Protein AF-A0AAV0KGV8-F1 (afdb_monomer_lite)

Structure (mmCIF, N/CA/C/O backbone):
data_AF-A0AAV0KGV8-F1
#
_entry.id   AF-A0AAV0KGV8-F1
#
loop_
_atom_site.group_PDB
_atom_site.id
_atom_site.type_symbol
_atom_site.label_atom_id
_atom_site.label_alt_id
_atom_site.label_comp_id
_atom_site.label_asym_id
_atom_site.label_entity_id
_atom_site.label_seq_id
_atom_site.pdbx_PDB_ins_code
_atom_site.Cartn_x
_atom_site.Cartn_y
_atom_site.Cartn_z
_atom_site.occupancy
_atom_site.B_iso_or_equiv
_atom_site.auth_seq_id
_atom_site.auth_comp_id
_atom_site.auth_asym_id
_atom_site.auth_atom_id
_atom_site.pdbx_PDB_model_num
ATOM 1 N N . MET A 1 1 ? 7.246 11.632 -24.875 1.00 81.44 1 MET A N 1
ATOM 2 C CA . MET A 1 1 ? 7.591 11.168 -23.512 1.00 81.44 1 MET A CA 1
ATOM 3 C C . MET A 1 1 ? 7.606 9.648 -23.519 1.00 81.44 1 MET A C 1
ATOM 5 O O . MET A 1 1 ? 6.712 9.072 -24.124 1.00 81.44 1 MET A O 1
ATOM 9 N N . GLY A 1 2 ? 8.625 9.015 -22.934 1.00 94.44 2 GLY A N 1
ATOM 10 C CA . GLY A 1 2 ? 8.682 7.555 -22.796 1.00 94.44 2 GLY A CA 1
ATOM 11 C C . GLY A 1 2 ? 7.948 7.089 -21.540 1.00 94.44 2 GLY A C 1
ATOM 12 O O . GLY A 1 2 ? 7.859 7.841 -20.572 1.00 94.44 2 GLY A O 1
ATOM 13 N N . TYR A 1 3 ? 7.427 5.865 -21.552 1.00 95.62 3 TYR A N 1
ATOM 14 C CA . TYR A 1 3 ? 6.849 5.224 -20.372 1.00 95.62 3 TYR A CA 1
ATOM 15 C C . TYR A 1 3 ? 7.228 3.744 -20.337 1.00 95.62 3 TYR A C 1
ATOM 17 O O . TYR A 1 3 ? 7.596 3.159 -21.356 1.00 95.62 3 TYR A O 1
ATOM 25 N N . ILE A 1 4 ? 7.128 3.146 -19.153 1.00 96.44 4 ILE A N 1
ATOM 26 C CA . ILE A 1 4 ? 7.368 1.722 -18.936 1.00 96.44 4 ILE A CA 1
ATOM 27 C C . ILE A 1 4 ? 6.008 1.048 -18.775 1.00 96.44 4 ILE A C 1
ATOM 29 O O . ILE A 1 4 ? 5.217 1.435 -17.914 1.00 96.44 4 ILE A O 1
ATOM 33 N N . LYS A 1 5 ? 5.731 0.034 -19.598 1.00 96.06 5 LYS A N 1
ATOM 34 C CA . LYS A 1 5 ? 4.550 -0.813 -19.431 1.00 96.06 5 LYS A CA 1
ATOM 35 C C . LYS A 1 5 ? 4.868 -1.886 -18.397 1.00 96.06 5 LYS A C 1
ATOM 37 O O . LYS A 1 5 ? 5.646 -2.797 -18.664 1.00 96.06 5 LYS A O 1
ATOM 42 N N . LEU A 1 6 ? 4.280 -1.755 -17.215 1.00 96.75 6 LEU A N 1
ATOM 43 C CA . LEU A 1 6 ? 4.404 -2.762 -16.168 1.00 96.75 6 LEU A CA 1
ATOM 44 C C . LEU A 1 6 ? 3.624 -4.025 -16.555 1.00 96.75 6 LEU A C 1
ATOM 46 O O . LEU A 1 6 ? 2.570 -3.938 -17.187 1.00 96.75 6 LEU A O 1
ATOM 50 N N . ALA A 1 7 ? 4.141 -5.192 -16.166 1.00 97.25 7 ALA A N 1
ATOM 51 C CA . ALA A 1 7 ? 3.453 -6.469 -16.361 1.00 97.25 7 ALA A CA 1
ATOM 52 C C . ALA A 1 7 ? 2.228 -6.613 -15.440 1.00 97.25 7 ALA A C 1
ATOM 54 O O . ALA A 1 7 ? 1.220 -7.185 -15.847 1.00 97.25 7 ALA A O 1
ATOM 55 N N . CYS A 1 8 ? 2.303 -6.040 -14.234 1.00 94.12 8 CYS A N 1
ATOM 56 C CA . CYS A 1 8 ? 1.236 -6.031 -13.237 1.00 94.12 8 CYS A CA 1
ATOM 57 C C . CYS A 1 8 ? 0.946 -4.595 -12.770 1.00 94.12 8 CYS A C 1
ATOM 59 O O . CYS A 1 8 ? 1.863 -3.766 -12.744 1.00 94.12 8 CYS A O 1
ATOM 61 N N . PRO A 1 9 ? -0.305 -4.285 -12.387 1.00 92.00 9 PRO A N 1
ATOM 62 C CA . PRO A 1 9 ? -0.632 -3.000 -11.786 1.00 92.00 9 PRO A CA 1
ATOM 63 C C . PRO A 1 9 ? 0.066 -2.852 -10.428 1.00 92.00 9 PRO A C 1
ATOM 65 O O . PRO A 1 9 ? 0.174 -3.811 -9.668 1.00 92.00 9 PRO A O 1
ATOM 68 N N . VAL A 1 10 ? 0.518 -1.638 -10.119 1.00 91.81 10 VAL A N 1
ATOM 69 C CA . VAL A 1 10 ? 1.130 -1.293 -8.829 1.00 91.81 10 VAL A CA 1
ATOM 70 C C . VAL A 1 10 ? 0.439 -0.071 -8.246 1.00 91.81 10 VAL A C 1
ATOM 72 O O . VAL A 1 10 ? 0.032 0.839 -8.971 1.00 91.81 10 VAL A O 1
ATOM 75 N N . THR A 1 11 ? 0.316 -0.029 -6.925 1.00 91.69 11 THR A N 1
ATOM 76 C CA . THR A 1 11 ? -0.205 1.143 -6.221 1.00 91.69 11 THR A CA 1
ATOM 77 C C . THR A 1 11 ? 0.905 2.143 -5.954 1.00 91.69 11 THR A C 1
ATOM 79 O O . THR A 1 11 ? 2.001 1.784 -5.523 1.00 91.69 11 THR A O 1
ATOM 82 N N . HIS A 1 12 ? 0.608 3.424 -6.131 1.00 91.31 12 HIS A N 1
ATOM 83 C CA . HIS A 1 12 ? 1.561 4.477 -5.826 1.00 91.31 12 HIS A CA 1
ATOM 84 C C . HIS A 1 12 ? 1.568 4.795 -4.319 1.00 91.31 12 HIS A C 1
ATOM 86 O O . HIS A 1 12 ? 0.529 5.113 -3.736 1.00 91.31 12 HIS A O 1
ATOM 92 N N . VAL A 1 13 ? 2.752 4.764 -3.693 1.00 90.12 13 VAL A N 1
ATOM 93 C CA . VAL A 1 13 ? 2.944 4.854 -2.227 1.00 90.12 13 VAL A CA 1
ATOM 94 C C . VAL A 1 13 ? 2.263 6.069 -1.595 1.00 90.12 13 VAL A C 1
ATOM 96 O O . VAL A 1 13 ? 1.677 5.945 -0.523 1.00 90.12 13 VAL A O 1
ATOM 99 N N . TRP A 1 14 ? 2.279 7.233 -2.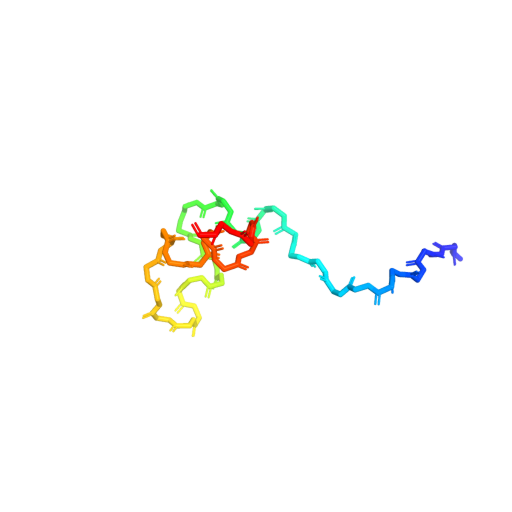252 1.00 90.06 14 TRP A N 1
ATOM 100 C CA . TRP A 1 14 ? 1.643 8.446 -1.715 1.00 90.06 14 TRP A CA 1
ATOM 101 C C . TRP A 1 14 ? 0.137 8.326 -1.473 1.00 90.06 14 TRP A C 1
ATOM 103 O O . TRP A 1 14 ? -0.382 9.015 -0.603 1.00 90.06 14 TRP A O 1
ATOM 113 N N . TYR A 1 15 ? -0.569 7.469 -2.208 1.00 88.81 15 TYR A N 1
ATOM 114 C CA . TYR A 1 15 ? -2.012 7.293 -2.022 1.00 88.81 15 TYR A CA 1
ATOM 115 C C . TYR A 1 15 ? -2.346 6.183 -1.023 1.00 88.81 15 TYR A C 1
ATOM 117 O O . TYR A 1 15 ? -3.464 6.154 -0.510 1.00 88.81 15 TYR A O 1
ATOM 125 N N . LEU A 1 16 ? -1.374 5.311 -0.737 1.00 87.88 16 LEU A N 1
ATOM 126 C CA . LEU A 1 16 ? -1.510 4.184 0.179 1.00 87.88 16 LEU A CA 1
ATOM 127 C C . LEU A 1 16 ? -1.030 4.526 1.599 1.00 87.88 16 LEU A C 1
ATOM 129 O O . LEU A 1 16 ? -1.790 4.366 2.542 1.00 87.88 16 LEU A O 1
ATOM 133 N N . LYS A 1 17 ? 0.189 5.060 1.763 1.00 84.69 17 LYS A N 1
ATOM 134 C CA . LYS A 1 17 ? 0.800 5.321 3.086 1.00 84.69 17 LYS A CA 1
ATOM 135 C C . LYS A 1 17 ? 0.535 6.708 3.675 1.00 84.69 17 LYS A C 1
ATOM 137 O O . LYS A 1 17 ? 0.918 6.974 4.812 1.00 84.69 17 LYS A O 1
ATOM 142 N N . ARG A 1 18 ? -0.074 7.626 2.921 1.00 85.31 18 ARG A N 1
ATOM 143 C CA . ARG A 1 18 ? -0.448 8.945 3.458 1.00 85.31 18 ARG A CA 1
ATOM 144 C C . ARG A 1 18 ? -1.589 8.784 4.462 1.00 85.31 18 ARG A C 1
ATOM 146 O O . ARG A 1 18 ? -2.484 7.982 4.237 1.00 85.31 18 ARG A O 1
ATOM 153 N N . LEU A 1 19 ? -1.575 9.566 5.538 1.00 82.19 19 LEU A N 1
ATOM 154 C CA . LEU A 1 19 ? -2.678 9.668 6.495 1.00 82.19 19 LEU A CA 1
ATOM 155 C C . LEU A 1 19 ? -3.421 11.003 6.280 1.00 82.19 19 LEU A C 1
ATOM 157 O O . LEU A 1 19 ? -2.760 12.044 6.272 1.00 82.19 19 LEU A O 1
ATOM 161 N N . PRO A 1 20 ? -4.757 11.012 6.114 1.00 81.69 20 PRO A N 1
ATOM 162 C CA . PRO A 1 20 ? -5.606 9.860 5.805 1.00 81.69 20 PRO A CA 1
ATOM 163 C C . PRO A 1 20 ? -5.305 9.332 4.394 1.00 81.69 20 PRO A C 1
ATOM 165 O O . PRO A 1 20 ? -4.973 10.107 3.490 1.00 81.69 20 PRO A O 1
ATOM 168 N N . SER A 1 21 ? -5.401 8.017 4.194 1.00 85.81 21 SER A N 1
ATOM 169 C CA . SER A 1 21 ? -5.109 7.449 2.877 1.00 85.81 21 SER A CA 1
ATOM 170 C C . SER A 1 21 ? -6.309 7.603 1.957 1.00 85.81 21 SER A C 1
ATOM 172 O O . SER A 1 21 ? -7.451 7.359 2.348 1.00 85.81 21 SER A O 1
ATOM 174 N N . TYR A 1 22 ? -6.051 8.018 0.721 1.00 89.56 22 TYR A N 1
ATOM 175 C CA . TYR A 1 22 ? -7.118 8.230 -0.252 1.00 89.56 22 TYR A CA 1
ATOM 176 C C . TYR A 1 22 ? -7.774 6.915 -0.659 1.00 89.56 22 TYR A C 1
ATOM 178 O O . TYR A 1 22 ? -8.991 6.859 -0.799 1.00 89.56 22 TYR A O 1
ATOM 186 N N . ILE A 1 23 ? -6.971 5.861 -0.824 1.00 88.88 23 ILE A N 1
ATOM 187 C CA . ILE A 1 23 ? -7.465 4.562 -1.285 1.00 88.88 23 ILE A CA 1
ATOM 188 C C . ILE A 1 23 ? -8.314 3.899 -0.198 1.00 88.88 23 ILE A C 1
ATOM 190 O O . ILE A 1 23 ? -9.398 3.405 -0.497 1.00 88.88 23 ILE A O 1
ATOM 194 N N . ALA A 1 24 ? -7.874 3.933 1.064 1.00 90.19 24 ALA A N 1
ATOM 195 C CA . ALA A 1 24 ? -8.644 3.321 2.143 1.00 90.19 24 ALA A CA 1
ATOM 196 C C . ALA A 1 24 ? -9.934 4.099 2.436 1.00 90.19 24 ALA A C 1
ATOM 198 O O . ALA A 1 24 ? -10.961 3.479 2.679 1.00 90.19 24 ALA A O 1
ATOM 199 N N . ASN A 1 25 ? -9.909 5.434 2.328 1.00 89.88 25 ASN A N 1
ATOM 200 C CA . ASN A 1 25 ? -11.107 6.260 2.497 1.00 89.88 25 ASN A CA 1
ATOM 201 C C . ASN A 1 25 ? -12.123 6.067 1.357 1.00 89.88 25 ASN A C 1
ATOM 203 O O . ASN A 1 25 ? -13.322 6.156 1.578 1.00 89.88 25 ASN A O 1
ATOM 207 N N . LEU A 1 26 ? -11.653 5.796 0.135 1.00 90.12 26 LEU A N 1
ATOM 208 C CA . LEU A 1 26 ? -12.529 5.511 -1.005 1.00 90.12 26 LEU A CA 1
ATOM 209 C C . LEU A 1 26 ? -13.191 4.130 -0.900 1.00 90.12 26 LEU A C 1
ATOM 211 O O . LEU A 1 26 ? -14.330 3.961 -1.321 1.00 90.12 26 LEU A O 1
ATOM 215 N N . LEU A 1 27 ? -12.458 3.145 -0.378 1.00 89.50 27 LEU A N 1
ATOM 216 C CA . LEU A 1 27 ? -12.906 1.754 -0.257 1.00 89.50 27 LEU A CA 1
ATOM 217 C C . LEU A 1 27 ? -13.572 1.442 1.090 1.00 89.50 27 LEU A C 1
ATOM 219 O O . LEU A 1 27 ? -14.003 0.308 1.281 1.00 89.50 27 LEU A O 1
ATOM 223 N N . ASP A 1 28 ? -13.611 2.411 2.008 1.00 88.69 28 ASP A N 1
ATOM 224 C CA . ASP A 1 28 ? -14.078 2.270 3.394 1.00 88.69 28 ASP A CA 1
ATOM 225 C C . ASP A 1 28 ? -13.475 1.042 4.109 1.00 88.69 28 ASP A C 1
ATOM 227 O O . ASP A 1 28 ? -14.140 0.283 4.813 1.00 88.69 28 ASP A O 1
ATOM 231 N N . LYS A 1 29 ? -12.179 0.804 3.867 1.00 87.88 29 LYS A N 1
ATOM 232 C CA . LYS A 1 29 ? -11.425 -0.332 4.415 1.00 87.88 29 LYS A CA 1
ATOM 233 C C . LYS A 1 29 ? -10.332 0.138 5.367 1.00 87.88 29 LYS A C 1
ATOM 235 O O . LYS A 1 29 ? -9.779 1.221 5.186 1.00 87.88 29 LYS A O 1
ATOM 240 N N . PRO A 1 30 ? -9.952 -0.669 6.369 1.00 87.25 30 PRO A N 1
ATOM 241 C CA . PRO A 1 30 ? -8.815 -0.351 7.214 1.00 87.25 30 PRO A CA 1
ATOM 242 C C . PRO A 1 30 ? -7.502 -0.437 6.423 1.00 87.25 30 PRO A C 1
ATOM 244 O O . PRO A 1 30 ? -7.268 -1.368 5.652 1.00 87.25 30 PRO A O 1
ATOM 247 N N . LEU A 1 31 ? -6.599 0.514 6.681 1.00 86.69 31 LEU A N 1
ATOM 248 C CA . LEU A 1 31 ? -5.277 0.598 6.047 1.00 86.69 31 LEU A CA 1
ATOM 249 C C . LEU A 1 31 ? -4.475 -0.705 6.122 1.00 86.69 3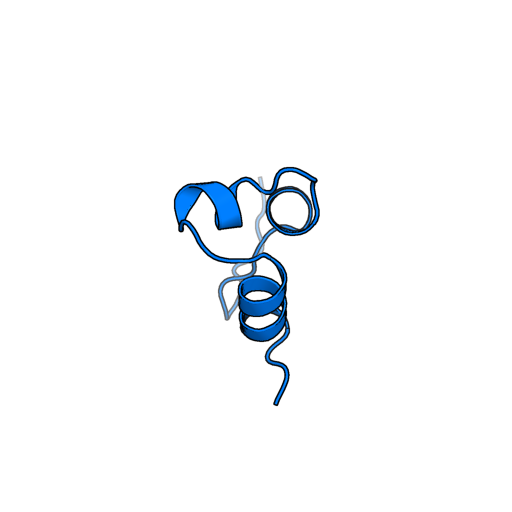1 LEU A C 1
ATOM 251 O O . LEU A 1 31 ? -3.829 -1.083 5.155 1.00 86.69 31 LEU A O 1
ATOM 255 N N . LYS A 1 32 ? -4.558 -1.406 7.254 1.00 86.62 32 LYS A N 1
ATOM 256 C CA . LYS A 1 32 ? -3.825 -2.652 7.495 1.00 86.62 32 LYS A CA 1
ATOM 257 C C . LYS A 1 32 ? -4.261 -3.795 6.569 1.00 86.62 32 LYS A C 1
ATOM 259 O O . LYS A 1 32 ? -3.423 -4.573 6.131 1.00 86.62 32 LYS A O 1
ATOM 264 N N . GLU A 1 33 ? -5.556 -3.886 6.261 1.00 87.94 33 GLU A N 1
ATOM 265 C CA . GLU A 1 33 ? -6.081 -4.876 5.306 1.00 87.94 33 GLU A CA 1
ATOM 266 C C . GLU A 1 33 ? -5.620 -4.540 3.883 1.00 87.94 33 GLU A C 1
ATOM 268 O O . GLU A 1 33 ? -5.212 -5.418 3.128 1.00 87.94 33 GLU A O 1
ATOM 273 N N . LEU A 1 34 ? -5.614 -3.249 3.538 1.00 88.12 34 LEU A N 1
ATOM 274 C CA . 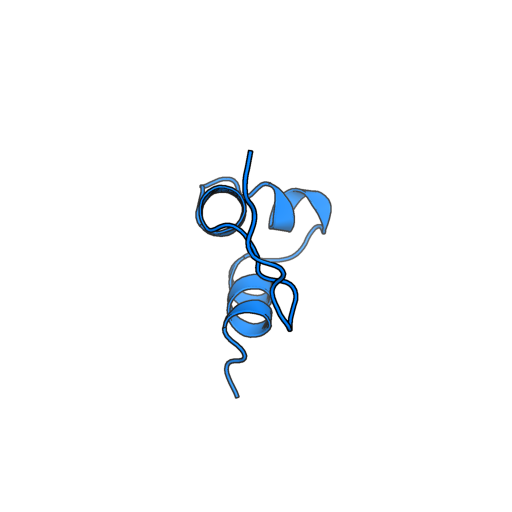LEU A 1 34 ? -5.153 -2.775 2.238 1.00 88.12 34 LEU A CA 1
ATOM 275 C C . LEU A 1 34 ? -3.639 -2.972 2.043 1.00 88.12 34 LEU A C 1
ATOM 277 O O . LEU A 1 34 ? -3.208 -3.351 0.958 1.00 88.12 34 LEU A O 1
ATOM 281 N N . GLU A 1 35 ? -2.834 -2.731 3.080 1.00 88.75 35 GLU A N 1
ATOM 282 C CA . GLU A 1 35 ? -1.389 -2.981 3.055 1.00 88.75 35 GLU A CA 1
ATOM 283 C C . GLU A 1 35 ? -1.090 -4.467 2.855 1.00 88.75 35 GLU A C 1
ATOM 285 O O . GLU A 1 35 ? -0.318 -4.795 1.959 1.00 88.75 35 GLU A O 1
ATOM 290 N N . SER A 1 36 ? -1.759 -5.355 3.595 1.00 89.19 36 SER A N 1
ATOM 291 C CA . SER A 1 36 ? -1.600 -6.807 3.432 1.00 89.19 36 SER A CA 1
ATOM 292 C C . SER A 1 36 ? -1.934 -7.273 2.008 1.00 89.19 36 SER A C 1
ATOM 294 O O . SER A 1 36 ? -1.180 -8.048 1.419 1.00 89.19 36 SER A O 1
ATOM 296 N N . LEU A 1 37 ? -3.001 -6.730 1.406 1.00 87.44 37 LEU A N 1
ATOM 297 C CA . LEU A 1 37 ? -3.380 -7.024 0.019 1.00 87.44 37 LEU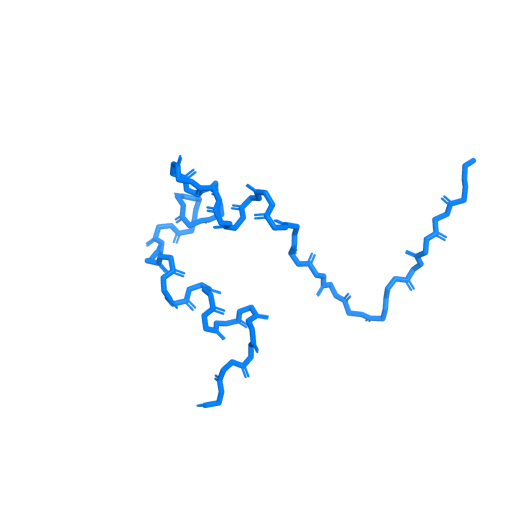 A CA 1
ATOM 298 C C . LEU A 1 37 ? -2.348 -6.530 -1.005 1.00 87.44 37 LEU A C 1
ATOM 300 O O . LEU A 1 37 ? -2.087 -7.212 -1.992 1.00 87.44 37 LEU A O 1
ATOM 304 N N . VAL A 1 38 ? -1.781 -5.339 -0.803 1.00 88.50 38 VAL A N 1
ATOM 305 C CA . VAL A 1 38 ? -0.825 -4.731 -1.743 1.00 88.50 3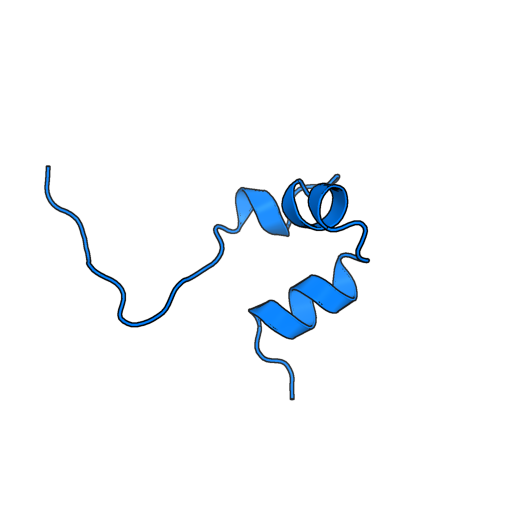8 VAL A CA 1
ATOM 306 C C . VAL A 1 38 ? 0.567 -5.340 -1.630 1.00 88.50 38 VAL A C 1
ATOM 308 O O . VAL A 1 38 ? 1.255 -5.477 -2.641 1.00 88.50 38 VAL A O 1
ATOM 311 N N . TYR A 1 39 ? 0.990 -5.696 -0.420 1.00 89.50 39 TYR A N 1
ATOM 312 C CA . TYR A 1 39 ? 2.282 -6.335 -0.185 1.00 89.50 39 TYR A CA 1
ATOM 313 C C . TYR A 1 39 ? 2.255 -7.849 -0.407 1.00 89.50 39 TYR A C 1
ATOM 315 O O . TYR A 1 39 ? 3.310 -8.476 -0.342 1.00 89.50 39 TYR A O 1
ATOM 323 N N . CYS A 1 40 ? 1.093 -8.415 -0.759 1.00 82.75 40 CYS A N 1
ATOM 324 C CA . CYS A 1 40 ? 0.898 -9.855 -0.907 1.00 82.75 40 CYS A CA 1
ATOM 325 C C . CYS A 1 40 ? 1.404 -10.616 0.329 1.00 82.75 40 CYS A C 1
ATOM 327 O O . CYS A 1 40 ? 2.083 -11.635 0.189 1.00 82.75 40 CYS A O 1
ATOM 329 N 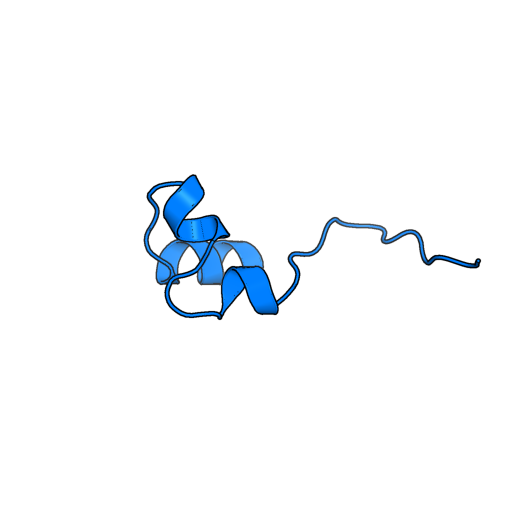N . ASP A 1 41 ? 1.110 -10.093 1.525 1.00 70.62 41 ASP A N 1
ATOM 330 C CA . ASP A 1 41 ? 1.448 -10.772 2.774 1.00 70.62 41 ASP A CA 1
ATOM 331 C C . ASP A 1 41 ? 0.684 -12.109 2.813 1.00 70.62 41 ASP A C 1
ATOM 333 O O . ASP A 1 41 ? -0.541 -12.124 2.665 1.00 70.62 41 ASP A O 1
ATOM 337 N N . VAL A 1 42 ? 1.426 -13.218 2.933 1.00 57.88 42 VAL A N 1
ATOM 338 C CA . VAL A 1 42 ? 0.902 -14.601 2.955 1.00 57.88 42 VAL A CA 1
ATOM 339 C C . VAL A 1 42 ? 0.217 -14.909 4.280 1.00 57.88 42 VAL A C 1
ATOM 341 O O . VAL A 1 42 ? 0.821 -14.599 5.333 1.00 57.88 42 VAL A O 1
#

pLDDT: mean 88.13, std 6.73, range [57.88, 97.25]

Sequence (42 aa):
MGYIKLACPVTHVWYLKRLPSYIANLLDKPLKELESLVYCDV

Secondary structure (DSSP, 8-state):
------SS----HHHHSSSS-HHHHHHT--HHHHHHHHHT--

Organism: NCBI:txid586396

Foldseek 3Di:
DDDDDDPDDADDCCQLVDVVHVVCVVVVHDSVVVCCVRVVPD

Radius of gyration: 12.22 Å; chains: 1; bounding box: 23×26×31 Å